Protein AF-A0A948CNL6-F1 (afdb_monomer_lite)

Structure (mmCIF, N/CA/C/O backbone):
data_AF-A0A948CNL6-F1
#
_entry.id   AF-A0A948CNL6-F1
#
loop_
_atom_site.group_PDB
_atom_site.id
_atom_site.type_symbol
_atom_site.label_atom_id
_atom_site.label_alt_id
_atom_site.label_comp_id
_atom_site.label_asym_id
_atom_site.label_entity_id
_atom_site.label_seq_id
_atom_site.pdbx_PDB_ins_code
_atom_site.Cartn_x
_atom_site.Cartn_y
_atom_site.Cartn_z
_atom_site.occupancy
_atom_site.B_iso_or_equiv
_atom_site.auth_seq_id
_atom_site.auth_comp_id
_atom_site.auth_asym_id
_atom_site.auth_atom_id
_atom_site.pdbx_PDB_model_num
ATOM 1 N N . MET A 1 1 ? 5.551 15.525 13.036 1.00 40.00 1 MET A N 1
ATOM 2 C CA . MET A 1 1 ? 5.874 14.469 12.053 1.00 40.00 1 MET A CA 1
ATOM 3 C C . MET A 1 1 ? 6.564 13.334 12.795 1.00 40.00 1 MET A C 1
ATOM 5 O O . MET A 1 1 ? 7.729 13.465 13.138 1.00 40.00 1 MET A O 1
ATOM 9 N N . ALA A 1 2 ? 5.826 12.284 13.155 1.00 47.47 2 ALA A N 1
ATOM 10 C CA . ALA A 1 2 ? 6.360 11.166 13.929 1.00 47.47 2 ALA A CA 1
ATOM 11 C C . ALA A 1 2 ? 7.088 10.185 12.998 1.00 47.47 2 ALA A C 1
ATOM 13 O O . ALA A 1 2 ? 6.453 9.544 12.162 1.00 47.47 2 ALA A O 1
ATOM 14 N N . LYS A 1 3 ? 8.412 10.056 13.132 1.00 54.81 3 LYS A N 1
ATOM 15 C CA . LYS A 1 3 ? 9.174 8.980 12.486 1.00 54.81 3 LYS A CA 1
ATOM 16 C C . LYS A 1 3 ? 10.219 8.414 13.440 1.00 54.81 3 LYS A C 1
ATOM 18 O O . LYS A 1 3 ? 11.404 8.499 13.176 1.00 54.81 3 LYS A O 1
ATOM 23 N N . ASP A 1 4 ? 9.748 7.761 14.496 1.00 54.53 4 ASP A N 1
ATOM 24 C CA . ASP A 1 4 ? 10.546 6.775 15.228 1.00 54.53 4 ASP A CA 1
ATOM 25 C C . ASP A 1 4 ? 10.059 5.372 14.871 1.00 54.53 4 ASP A C 1
ATOM 27 O O . ASP A 1 4 ? 9.468 4.635 15.661 1.00 54.53 4 ASP A O 1
ATOM 31 N N . LYS A 1 5 ? 10.337 4.973 13.624 1.00 60.34 5 LYS A N 1
ATOM 32 C CA . LYS A 1 5 ? 10.537 3.551 13.353 1.00 60.34 5 LYS A CA 1
ATOM 33 C C . LYS A 1 5 ? 11.882 3.232 13.982 1.00 60.34 5 LYS A C 1
ATOM 35 O O . LYS A 1 5 ? 12.903 3.521 13.363 1.00 60.34 5 LYS A O 1
ATOM 40 N N . ARG A 1 6 ? 11.871 2.709 15.215 1.00 55.44 6 ARG A N 1
ATOM 41 C CA . ARG A 1 6 ? 13.042 2.136 15.897 1.00 55.44 6 ARG A CA 1
ATOM 42 C C . ARG A 1 6 ? 13.660 1.083 14.976 1.00 55.44 6 ARG A C 1
ATOM 44 O O . ARG A 1 6 ? 13.296 -0.087 14.999 1.00 55.44 6 ARG A O 1
ATOM 51 N N . THR A 1 7 ? 14.524 1.558 14.092 1.00 66.50 7 THR A N 1
ATOM 52 C CA . THR A 1 7 ? 15.223 0.782 13.082 1.00 66.50 7 THR A CA 1
ATOM 53 C C . THR A 1 7 ? 16.437 0.262 13.811 1.00 66.50 7 THR A C 1
ATOM 55 O O . THR A 1 7 ? 17.341 1.026 14.139 1.00 66.50 7 THR A O 1
ATOM 58 N N . ILE A 1 8 ? 16.395 -1.013 14.183 1.00 74.81 8 ILE A N 1
ATOM 59 C CA . ILE A 1 8 ? 17.518 -1.650 14.862 1.00 74.81 8 ILE A CA 1
ATOM 60 C C . ILE A 1 8 ? 18.728 -1.541 13.919 1.00 74.81 8 ILE A C 1
ATOM 62 O O . ILE A 1 8 ? 18.606 -1.931 12.752 1.00 74.81 8 ILE A O 1
ATOM 66 N N . PRO A 1 9 ? 19.869 -0.987 14.371 1.00 79.12 9 PRO A N 1
ATOM 67 C CA . PRO A 1 9 ? 21.059 -0.893 13.544 1.00 79.12 9 PRO A CA 1
ATOM 68 C C . PRO A 1 9 ? 21.547 -2.309 13.250 1.00 79.12 9 PRO A C 1
ATOM 70 O O . PRO A 1 9 ? 21.920 -3.068 14.144 1.00 79.12 9 PRO A O 1
ATOM 73 N N . TRP A 1 10 ? 21.493 -2.681 11.981 1.00 81.81 10 TRP A N 1
ATOM 74 C CA . TRP A 1 10 ? 22.033 -3.933 11.487 1.00 81.81 10 TRP A CA 1
ATOM 75 C C . TRP A 1 10 ? 23.524 -3.738 11.199 1.00 81.81 10 TRP A C 1
ATOM 77 O O . TRP A 1 10 ? 23.953 -2.669 10.767 1.00 81.81 10 TRP A O 1
ATOM 87 N N . SER A 1 11 ? 24.323 -4.768 11.478 1.00 83.31 11 SER A N 1
ATOM 88 C CA . SER A 1 11 ? 25.760 -4.778 11.198 1.00 83.31 11 SER A CA 1
ATOM 89 C C . SER A 1 11 ? 26.054 -5.779 10.087 1.00 83.31 11 SER A C 1
ATOM 91 O O . SER A 1 11 ? 25.596 -6.921 10.138 1.00 83.31 11 SER A O 1
ATOM 93 N N . ILE A 1 12 ? 26.812 -5.349 9.079 1.00 84.00 12 ILE A N 1
ATOM 94 C CA . ILE A 1 12 ? 27.135 -6.150 7.895 1.00 84.00 12 ILE A CA 1
ATOM 95 C C . ILE A 1 12 ? 28.510 -6.788 8.094 1.00 84.00 12 ILE A C 1
ATOM 97 O O . ILE A 1 12 ? 29.529 -6.101 8.183 1.00 84.00 12 ILE A O 1
ATOM 101 N N . LYS A 1 13 ? 28.557 -8.121 8.147 1.00 88.56 13 LYS A N 1
ATOM 102 C CA . LYS A 1 13 ? 29.803 -8.891 8.253 1.00 88.56 13 LYS A CA 1
ATOM 103 C C . LYS A 1 13 ? 30.290 -9.293 6.858 1.00 88.56 13 LYS A C 1
ATOM 105 O O . LYS A 1 13 ? 29.493 -9.721 6.036 1.00 88.56 13 LYS A O 1
ATOM 110 N N . GLY A 1 14 ? 31.599 -9.208 6.616 1.00 87.25 14 GLY A N 1
ATOM 111 C CA . GLY A 1 14 ? 32.226 -9.722 5.387 1.00 87.25 14 GLY A CA 1
ATOM 112 C C . GLY A 1 14 ? 32.527 -8.691 4.296 1.00 87.25 14 GLY A C 1
ATOM 113 O O . GLY A 1 14 ? 33.077 -9.067 3.269 1.00 87.25 14 GLY A O 1
ATOM 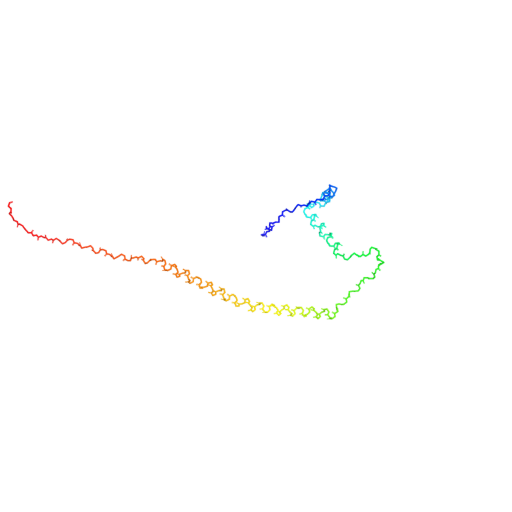114 N N . VAL A 1 15 ? 32.247 -7.400 4.511 1.00 87.25 15 VAL A N 1
ATOM 115 C CA . VAL A 1 15 ? 32.701 -6.340 3.591 1.00 87.25 15 VAL A CA 1
ATOM 116 C C . VAL A 1 15 ? 34.227 -6.236 3.658 1.00 87.25 15 VAL A C 1
ATOM 118 O O . VAL A 1 15 ? 34.761 -5.966 4.746 1.00 87.25 15 VAL A O 1
ATOM 121 N N . SER A 1 16 ? 34.906 -6.462 2.528 1.00 91.00 16 SER A N 1
ATOM 122 C CA . SER A 1 16 ? 36.369 -6.411 2.413 1.00 91.00 16 SER A CA 1
ATOM 123 C C . SER A 1 16 ? 36.914 -5.003 2.707 1.00 91.00 16 SER A C 1
ATOM 125 O O . SER A 1 16 ? 36.179 -4.026 2.554 1.00 91.00 16 SER A O 1
ATOM 127 N N . PRO A 1 17 ? 38.181 -4.865 3.145 1.00 88.44 17 PRO A N 1
ATOM 128 C CA . PRO A 1 17 ? 38.790 -3.555 3.396 1.00 88.44 17 PRO A CA 1
ATOM 129 C C . PRO A 1 17 ? 38.739 -2.637 2.170 1.00 88.44 17 PRO A C 1
ATOM 131 O O . PRO A 1 17 ? 38.298 -1.500 2.280 1.00 88.44 17 PRO A O 1
ATOM 134 N N . GLU A 1 18 ? 39.064 -3.181 1.000 1.00 89.81 18 GLU A N 1
ATOM 135 C CA . GLU A 1 18 ? 39.017 -2.479 -0.286 1.00 89.81 18 GLU A CA 1
ATOM 136 C C . GLU A 1 18 ? 37.611 -1.951 -0.612 1.00 89.81 18 GLU A C 1
ATOM 138 O O . GLU A 1 18 ? 37.443 -0.789 -0.967 1.00 89.81 18 GLU A O 1
ATOM 143 N N . ALA A 1 19 ? 36.566 -2.761 -0.400 1.00 88.19 19 ALA A N 1
ATOM 144 C CA . ALA A 1 19 ? 35.190 -2.325 -0.634 1.00 88.19 19 ALA A CA 1
ATOM 145 C C . ALA A 1 19 ? 34.747 -1.213 0.336 1.00 88.19 19 ALA A C 1
ATOM 147 O O . ALA A 1 19 ? 33.916 -0.379 -0.018 1.00 88.19 19 ALA A O 1
ATOM 148 N N . ARG A 1 20 ? 35.294 -1.179 1.560 1.00 89.81 20 ARG A N 1
ATOM 149 C CA . ARG A 1 20 ? 35.019 -0.100 2.526 1.00 89.81 20 ARG A CA 1
ATOM 150 C C . ARG A 1 20 ? 35.689 1.206 2.126 1.00 89.81 20 ARG A C 1
ATOM 152 O O . ARG A 1 20 ? 35.101 2.260 2.351 1.00 89.81 20 ARG A O 1
ATOM 159 N N . GLU A 1 21 ? 36.899 1.135 1.581 1.00 91.69 21 GLU A N 1
ATOM 160 C CA . GLU A 1 21 ? 37.616 2.300 1.054 1.00 91.69 21 GLU A CA 1
ATOM 161 C C . GLU A 1 21 ? 36.891 2.856 -0.173 1.00 91.69 21 GLU A C 1
ATOM 163 O O . GLU A 1 21 ? 36.495 4.015 -0.157 1.00 91.69 21 GLU A O 1
ATOM 168 N N . ALA A 1 22 ? 36.537 2.006 -1.142 1.00 89.06 22 ALA A N 1
ATOM 169 C CA . ALA A 1 22 ? 35.762 2.422 -2.312 1.00 89.06 22 ALA A CA 1
ATOM 170 C C . ALA A 1 22 ? 34.403 3.051 -1.944 1.00 89.06 22 ALA A C 1
ATOM 172 O O . ALA A 1 22 ? 33.981 4.040 -2.542 1.00 89.06 22 ALA A O 1
ATOM 173 N N . ALA A 1 23 ? 33.715 2.502 -0.935 1.00 88.75 23 ALA A N 1
ATOM 174 C CA . ALA A 1 23 ? 32.478 3.086 -0.422 1.00 88.75 23 ALA A CA 1
ATOM 175 C C . ALA A 1 23 ? 32.710 4.465 0.216 1.00 88.75 23 ALA A C 1
ATOM 177 O O . ALA A 1 23 ? 31.919 5.381 0.006 1.00 88.75 23 ALA A O 1
ATOM 178 N N . ARG A 1 24 ? 33.792 4.630 0.988 1.00 90.81 24 ARG A N 1
ATOM 179 C CA . ARG A 1 24 ? 34.157 5.917 1.594 1.00 90.81 24 ARG A CA 1
ATOM 180 C C . ARG A 1 24 ? 34.446 6.963 0.522 1.00 90.81 24 ARG A C 1
ATOM 182 O O . ARG A 1 24 ? 33.863 8.040 0.589 1.00 90.81 24 ARG A O 1
ATOM 189 N N . ASP A 1 25 ? 35.247 6.621 -0.478 1.00 92.62 25 ASP A N 1
ATOM 190 C CA . ASP A 1 25 ? 35.603 7.533 -1.566 1.00 92.62 25 ASP A CA 1
ATOM 191 C C . ASP A 1 25 ? 34.361 7.960 -2.366 1.00 92.62 25 ASP A C 1
ATOM 193 O O . ASP A 1 25 ? 34.189 9.134 -2.695 1.00 92.62 25 ASP A O 1
ATOM 197 N N . ALA A 1 26 ? 33.433 7.030 -2.621 1.00 88.69 26 ALA A N 1
ATOM 198 C CA . ALA A 1 26 ? 32.174 7.325 -3.306 1.00 88.69 26 ALA A CA 1
ATOM 199 C C . ALA A 1 26 ? 31.246 8.243 -2.487 1.00 88.69 26 ALA A C 1
ATOM 201 O O . ALA A 1 26 ? 30.534 9.085 -3.043 1.00 88.69 26 ALA A O 1
ATOM 202 N N . VAL A 1 27 ? 31.255 8.105 -1.162 1.00 93.50 27 VAL A N 1
ATOM 203 C CA . VAL A 1 27 ? 30.516 8.973 -0.238 1.00 93.50 27 VAL A CA 1
ATOM 204 C C . VAL A 1 27 ? 31.139 10.369 -0.192 1.00 93.50 27 VAL A C 1
ATOM 206 O O . VAL A 1 27 ? 30.415 11.356 -0.314 1.00 93.50 27 VAL A O 1
ATOM 209 N N . GLU A 1 28 ? 32.467 10.464 -0.103 1.00 89.06 28 GLU A N 1
ATOM 210 C CA . GLU A 1 28 ? 33.196 11.738 -0.119 1.00 89.06 28 GLU A CA 1
ATOM 211 C C . GLU A 1 28 ? 32.993 12.495 -1.438 1.00 89.06 28 GLU A C 1
ATOM 213 O O . GLU A 1 28 ? 32.702 13.690 -1.425 1.00 89.06 28 GLU A O 1
ATOM 218 N N . ALA A 1 29 ? 33.045 11.796 -2.574 1.00 87.62 29 ALA A N 1
ATOM 219 C CA . ALA A 1 29 ? 32.814 12.388 -3.889 1.00 87.62 29 ALA A CA 1
ATOM 220 C C . ALA A 1 29 ? 31.361 12.844 -4.109 1.00 87.62 29 ALA A C 1
ATOM 222 O O . ALA A 1 29 ? 31.116 13.809 -4.833 1.00 87.62 29 ALA A O 1
ATOM 223 N N . SER A 1 30 ? 30.386 12.152 -3.509 1.00 83.75 30 SER A N 1
ATOM 224 C CA . SER A 1 30 ? 28.960 12.462 -3.678 1.00 83.75 30 SER A CA 1
ATOM 225 C C . SER A 1 30 ? 28.412 13.447 -2.642 1.00 83.75 30 SER A C 1
ATOM 227 O O . SER A 1 30 ? 27.303 13.951 -2.821 1.00 83.75 30 SER A O 1
ATOM 229 N N . GLY A 1 31 ? 29.157 13.719 -1.565 1.00 90.06 31 GLY A N 1
ATOM 230 C CA . GLY A 1 31 ? 28.717 14.571 -0.456 1.00 90.06 31 GLY A CA 1
ATOM 231 C C . GLY A 1 31 ? 27.515 14.017 0.321 1.00 90.06 31 GLY A C 1
ATOM 232 O O . GLY A 1 31 ? 26.882 14.757 1.075 1.00 90.06 31 GLY A O 1
ATOM 233 N N . LYS A 1 32 ? 27.167 12.740 0.120 1.00 90.81 32 LYS A N 1
ATOM 234 C CA . LYS A 1 32 ? 26.037 12.063 0.775 1.00 90.81 32 LYS A CA 1
ATOM 235 C C . LYS A 1 32 ? 26.462 11.480 2.117 1.00 90.81 32 LYS A C 1
ATOM 237 O O . LYS A 1 32 ? 27.645 11.404 2.433 1.00 90.81 32 LYS A O 1
ATOM 242 N N . THR A 1 33 ? 25.508 11.016 2.919 1.00 92.62 33 THR A N 1
ATOM 243 C CA . THR A 1 33 ? 25.843 10.154 4.060 1.00 92.62 33 THR A CA 1
ATOM 244 C C . THR A 1 33 ? 26.075 8.711 3.602 1.00 92.62 33 THR A C 1
ATOM 246 O O . THR A 1 33 ? 25.499 8.251 2.616 1.00 92.62 33 THR A O 1
ATOM 249 N N . MET A 1 34 ? 26.872 7.950 4.359 1.00 88.50 34 MET A N 1
ATOM 250 C CA . MET A 1 34 ? 27.121 6.525 4.084 1.00 88.50 34 MET A CA 1
ATOM 251 C C . MET A 1 34 ? 25.819 5.709 3.980 1.00 88.50 34 MET A C 1
ATOM 253 O O . MET A 1 34 ? 25.716 4.799 3.162 1.00 88.50 34 MET A O 1
ATOM 257 N N . GLY A 1 35 ? 24.806 6.045 4.788 1.00 87.56 35 GLY A N 1
ATOM 258 C CA . GLY A 1 35 ? 23.510 5.364 4.773 1.00 87.56 35 GLY A CA 1
ATOM 259 C C . GLY A 1 35 ? 22.680 5.657 3.522 1.00 87.56 35 GLY A C 1
ATOM 260 O O . GLY A 1 35 ? 22.055 4.744 2.982 1.00 87.56 35 GLY A O 1
ATOM 261 N N . GLU A 1 36 ? 22.687 6.901 3.041 1.00 88.44 36 GLU A N 1
ATOM 262 C CA . GLU A 1 36 ? 21.995 7.290 1.804 1.00 88.44 36 GLU A CA 1
ATOM 263 C C . GLU A 1 36 ? 22.658 6.654 0.588 1.00 88.44 36 GLU A C 1
ATOM 265 O O . GLU A 1 36 ? 21.976 6.029 -0.221 1.00 88.44 36 GLU A O 1
ATOM 270 N N . TRP A 1 37 ? 23.990 6.725 0.514 1.00 93.31 37 TRP A N 1
ATOM 271 C CA . TRP A 1 37 ? 24.753 6.078 -0.547 1.00 93.31 37 TRP A CA 1
ATOM 272 C C . TRP A 1 37 ? 24.511 4.564 -0.579 1.00 93.31 37 TRP A C 1
ATOM 274 O O . TRP A 1 37 ? 24.223 4.013 -1.637 1.00 93.31 37 TRP A O 1
ATOM 284 N N . LEU A 1 38 ? 24.540 3.889 0.578 1.00 90.38 38 LEU A N 1
ATOM 285 C CA . LEU A 1 38 ? 24.282 2.448 0.645 1.00 90.38 38 LEU A CA 1
ATOM 286 C C . LEU A 1 38 ? 22.839 2.110 0.247 1.00 90.38 38 LEU A C 1
ATOM 288 O O . LEU A 1 38 ? 22.607 1.116 -0.437 1.00 90.38 38 LEU A O 1
ATOM 292 N N . SER A 1 39 ? 21.871 2.934 0.652 1.00 89.69 39 SER A N 1
ATOM 293 C CA . SER A 1 39 ? 20.464 2.746 0.282 1.00 89.69 39 SER A CA 1
ATOM 294 C C . SER A 1 39 ? 20.265 2.853 -1.230 1.00 89.69 39 SER A C 1
ATOM 296 O O . SER A 1 39 ? 19.568 2.023 -1.811 1.00 89.69 39 SER A O 1
ATOM 298 N N . GLU A 1 40 ? 20.900 3.836 -1.870 1.00 89.31 40 GLU A N 1
ATOM 299 C CA . GLU A 1 40 ? 20.887 3.990 -3.325 1.00 89.31 40 GLU A CA 1
ATOM 300 C C . GLU A 1 40 ? 21.623 2.849 -4.027 1.00 89.31 40 GLU A C 1
ATOM 302 O O . GLU A 1 40 ? 21.095 2.292 -4.984 1.00 89.31 40 GLU A O 1
ATOM 307 N N . ALA A 1 41 ? 22.799 2.453 -3.536 1.00 89.44 41 ALA A N 1
ATOM 308 C CA . ALA A 1 41 ? 23.573 1.354 -4.103 1.00 89.44 41 ALA A CA 1
ATOM 309 C C . ALA A 1 41 ? 22.783 0.036 -4.067 1.00 89.44 41 ALA A C 1
ATOM 311 O O . ALA A 1 41 ? 22.698 -0.662 -5.077 1.00 89.44 41 ALA A O 1
ATOM 312 N N . ILE A 1 42 ? 22.128 -0.280 -2.943 1.00 89.94 42 ILE A N 1
ATOM 313 C CA . ILE A 1 42 ? 21.267 -1.466 -2.820 1.00 89.94 42 ILE A CA 1
ATOM 314 C C . ILE A 1 42 ? 20.101 -1.392 -3.813 1.00 89.94 42 ILE A C 1
ATOM 316 O O . ILE A 1 42 ? 19.830 -2.371 -4.503 1.00 89.94 42 ILE A O 1
ATOM 320 N N . GLN A 1 43 ? 19.431 -0.241 -3.922 1.00 89.44 43 GLN A N 1
ATOM 321 C CA . GLN A 1 43 ? 18.309 -0.066 -4.850 1.00 89.44 43 GLN A CA 1
ATOM 322 C C . GLN A 1 43 ? 18.740 -0.174 -6.315 1.00 89.44 43 GLN A C 1
ATOM 324 O O . GLN A 1 43 ? 18.073 -0.849 -7.094 1.00 89.44 43 GLN A O 1
ATOM 329 N N . ALA A 1 44 ? 19.863 0.442 -6.685 1.00 86.12 44 ALA A N 1
ATOM 330 C CA . ALA A 1 44 ? 20.409 0.387 -8.036 1.00 86.12 44 ALA A CA 1
ATOM 331 C C . ALA A 1 44 ? 20.777 -1.048 -8.433 1.00 86.12 44 ALA A C 1
ATOM 333 O O . ALA A 1 44 ? 20.455 -1.488 -9.535 1.00 86.12 44 ALA A O 1
ATOM 334 N N . THR A 1 45 ? 21.387 -1.799 -7.513 1.00 85.12 45 THR A N 1
ATOM 335 C CA . THR A 1 45 ? 21.764 -3.197 -7.758 1.00 85.12 45 THR A CA 1
ATOM 336 C C . THR A 1 45 ? 20.530 -4.097 -7.829 1.00 85.12 45 THR A C 1
ATOM 338 O O . THR A 1 45 ? 20.407 -4.888 -8.756 1.00 85.12 45 THR A O 1
ATOM 341 N N . ALA A 1 46 ? 19.560 -3.920 -6.924 1.00 80.50 46 ALA A N 1
ATOM 342 C CA . ALA A 1 46 ? 18.298 -4.659 -6.953 1.00 80.50 46 ALA A CA 1
ATOM 343 C C . ALA A 1 46 ? 17.508 -4.400 -8.245 1.00 80.50 46 ALA A C 1
ATOM 345 O O . ALA A 1 46 ? 16.934 -5.325 -8.819 1.00 80.50 46 ALA A O 1
ATOM 346 N N . LEU A 1 47 ? 17.507 -3.157 -8.736 1.00 76.50 47 LEU A N 1
ATOM 347 C CA . LEU A 1 47 ? 16.891 -2.813 -10.013 1.00 76.50 47 LEU A CA 1
ATOM 348 C C . LEU A 1 47 ? 17.637 -3.459 -11.187 1.00 76.50 47 LEU A C 1
ATOM 350 O O . LEU A 1 47 ? 16.989 -3.975 -12.089 1.00 76.50 47 LEU A O 1
ATOM 354 N N . ALA A 1 48 ? 18.972 -3.480 -11.163 1.00 75.56 48 ALA A N 1
ATOM 355 C CA . ALA A 1 48 ? 19.787 -4.118 -12.197 1.00 75.56 48 ALA A CA 1
ATOM 356 C C . ALA A 1 48 ? 19.644 -5.652 -12.222 1.00 75.56 48 ALA A C 1
ATOM 358 O O . ALA A 1 48 ? 19.683 -6.249 -13.295 1.00 75.56 48 ALA A O 1
ATOM 359 N N . GLU A 1 49 ? 19.451 -6.292 -11.067 1.00 71.06 49 GLU A N 1
ATOM 360 C CA . GLU A 1 49 ? 19.214 -7.739 -10.961 1.00 71.06 49 GLU A CA 1
ATOM 361 C C . GLU A 1 49 ? 17.777 -8.137 -11.321 1.00 71.06 49 GLU A C 1
ATOM 363 O O . GLU A 1 49 ? 17.553 -9.221 -11.860 1.00 71.06 49 GLU A O 1
ATOM 368 N N . THR A 1 50 ? 16.804 -7.266 -11.039 1.00 60.47 50 THR A N 1
ATOM 369 C CA . THR A 1 50 ? 15.387 -7.493 -11.381 1.00 60.47 50 THR A CA 1
ATOM 370 C C . THR A 1 50 ? 15.078 -7.082 -12.822 1.00 60.47 50 THR A C 1
ATOM 372 O O . THR A 1 50 ? 14.102 -7.549 -13.413 1.00 60.47 50 THR A O 1
ATOM 375 N N . ALA A 1 51 ? 15.905 -6.221 -13.416 1.00 60.75 51 ALA A N 1
ATOM 376 C CA . ALA A 1 51 ? 15.833 -5.924 -14.832 1.00 60.75 51 ALA A CA 1
ATOM 377 C C . ALA A 1 51 ? 16.193 -7.190 -15.629 1.00 60.75 51 ALA A C 1
ATOM 379 O O . ALA A 1 51 ? 17.208 -7.831 -15.344 1.00 60.75 51 ALA A O 1
ATOM 380 N N . PRO A 1 52 ? 15.402 -7.574 -16.648 1.00 55.06 52 PRO A N 1
ATOM 381 C CA . PRO A 1 52 ? 15.821 -8.631 -17.554 1.00 55.06 52 PRO A CA 1
ATOM 382 C C . PRO A 1 52 ? 17.178 -8.231 -18.142 1.00 55.06 52 PRO A C 1
ATOM 384 O O . PRO A 1 52 ? 17.280 -7.162 -18.744 1.00 55.06 52 PRO A O 1
ATOM 387 N N . ARG A 1 53 ? 18.217 -9.065 -17.950 1.00 52.47 53 ARG A N 1
ATOM 388 C CA . ARG A 1 53 ? 19.526 -8.882 -18.602 1.00 52.47 53 ARG A CA 1
ATOM 389 C C . ARG A 1 53 ? 19.281 -8.749 -20.099 1.00 52.47 53 ARG A C 1
ATOM 391 O O . ARG A 1 53 ? 19.053 -9.745 -20.785 1.00 52.47 53 ARG A O 1
ATOM 398 N N . MET A 1 54 ? 19.297 -7.519 -20.596 1.00 53.31 54 MET A N 1
ATOM 399 C CA . MET A 1 54 ? 19.276 -7.280 -22.026 1.00 53.31 54 MET A CA 1
ATOM 400 C C . MET A 1 54 ? 20.647 -7.707 -22.555 1.00 53.31 54 MET A C 1
ATOM 402 O O . MET A 1 54 ? 21.657 -7.325 -21.961 1.00 53.31 54 MET A O 1
ATOM 406 N N . PRO A 1 55 ? 20.715 -8.530 -23.611 1.00 54.09 55 PRO A N 1
ATOM 407 C CA . PRO A 1 55 ? 21.991 -8.893 -24.200 1.00 54.09 55 PRO A CA 1
ATOM 408 C C . PRO A 1 55 ? 22.717 -7.621 -24.653 1.00 54.09 55 PRO A C 1
ATOM 410 O O . PRO A 1 55 ? 22.171 -6.820 -25.415 1.00 54.09 55 PRO A O 1
ATOM 413 N N . GLU A 1 56 ? 23.940 -7.424 -24.155 1.00 56.72 56 GLU A N 1
ATOM 414 C CA . GLU A 1 56 ? 24.835 -6.385 -24.653 1.00 56.72 56 GLU A CA 1
ATOM 415 C C . GLU A 1 56 ? 25.106 -6.672 -26.133 1.00 56.72 56 GLU A C 1
ATOM 417 O O . GLU A 1 56 ? 25.517 -7.772 -26.500 1.00 56.72 56 GLU A O 1
ATOM 422 N N . THR A 1 57 ? 24.839 -5.675 -26.977 1.00 54.56 57 THR A N 1
ATOM 423 C CA . THR A 1 57 ? 24.797 -5.716 -28.452 1.00 54.56 57 THR A CA 1
ATOM 424 C C . THR A 1 57 ? 23.513 -6.294 -29.064 1.00 54.56 57 THR A C 1
ATOM 426 O O . THR A 1 57 ? 23.493 -7.322 -29.734 1.00 54.56 57 THR A O 1
ATOM 429 N N . LEU A 1 58 ? 22.416 -5.547 -28.925 1.00 55.22 58 LEU A N 1
ATOM 430 C CA . LEU A 1 58 ? 21.327 -5.601 -29.900 1.00 55.22 58 LEU A CA 1
ATOM 431 C C . LEU A 1 58 ? 21.629 -4.578 -31.012 1.00 55.22 58 LEU A C 1
ATOM 433 O O . LEU A 1 58 ? 21.889 -3.415 -30.687 1.00 55.22 58 LEU A O 1
ATOM 437 N N . PRO A 1 59 ? 21.600 -4.951 -32.309 1.00 55.41 59 PRO A N 1
ATOM 438 C CA . PRO A 1 59 ? 21.505 -3.948 -33.369 1.00 55.41 59 PRO A CA 1
ATOM 439 C C . PRO A 1 59 ? 20.290 -3.070 -33.066 1.00 55.41 59 PRO A C 1
ATOM 441 O O . PRO A 1 59 ? 19.311 -3.596 -32.538 1.00 55.41 59 PRO A O 1
ATOM 444 N N . ALA A 1 60 ? 20.364 -1.764 -33.353 1.00 59.53 60 ALA A N 1
ATOM 445 C CA . ALA A 1 60 ? 19.294 -0.803 -33.078 1.00 59.53 60 ALA A CA 1
ATOM 446 C C . ALA A 1 60 ? 17.949 -1.350 -33.577 1.00 59.53 60 ALA A C 1
ATOM 448 O O . ALA A 1 60 ? 17.619 -1.268 -34.761 1.00 59.53 60 ALA A O 1
ATOM 449 N N . ALA A 1 61 ? 17.211 -1.980 -32.666 1.00 62.31 61 ALA A N 1
ATOM 450 C CA . ALA A 1 61 ? 15.906 -2.517 -32.952 1.00 62.31 61 ALA A CA 1
ATOM 451 C C . ALA A 1 61 ? 14.983 -1.309 -33.106 1.00 62.31 61 ALA A C 1
ATOM 453 O O . ALA A 1 61 ? 15.107 -0.354 -32.327 1.00 62.31 61 ALA A O 1
ATOM 454 N N . PRO A 1 62 ? 14.086 -1.309 -34.103 1.00 62.06 62 PRO A N 1
ATOM 455 C CA . PRO A 1 62 ? 13.086 -0.261 -34.199 1.00 62.06 62 PRO A CA 1
ATOM 456 C C . PRO A 1 62 ? 12.369 -0.171 -32.849 1.00 62.06 62 PRO A C 1
ATOM 458 O O . PRO A 1 62 ? 12.062 -1.207 -32.251 1.00 62.06 62 PRO A O 1
ATOM 461 N N . LEU A 1 63 ? 12.177 1.062 -32.358 1.00 62.47 63 LEU A N 1
ATOM 462 C CA . LEU A 1 63 ? 11.449 1.346 -31.120 1.00 62.47 63 LEU A CA 1
ATOM 463 C C . LEU A 1 63 ? 10.219 0.431 -31.077 1.00 62.47 63 LEU A C 1
ATOM 465 O O . LEU A 1 63 ? 9.484 0.404 -32.072 1.00 62.47 63 LEU A O 1
ATOM 469 N N . PRO A 1 64 ? 10.017 -0.362 -30.007 1.00 56.97 64 PRO A N 1
ATOM 470 C CA . PRO A 1 64 ? 8.867 -1.240 -29.943 1.00 56.97 64 PRO A CA 1
ATOM 471 C C . PRO A 1 64 ? 7.635 -0.356 -30.086 1.00 56.97 64 PRO A C 1
ATOM 473 O O . PRO A 1 64 ? 7.389 0.504 -29.242 1.00 56.97 64 PRO A O 1
ATOM 476 N N . ALA A 1 65 ? 6.906 -0.534 -31.190 1.00 65.38 65 ALA A N 1
ATOM 477 C CA . ALA A 1 65 ? 5.592 0.058 -31.348 1.00 65.38 65 ALA A CA 1
ATOM 478 C C . ALA A 1 65 ? 4.815 -0.268 -30.072 1.00 65.38 65 ALA A 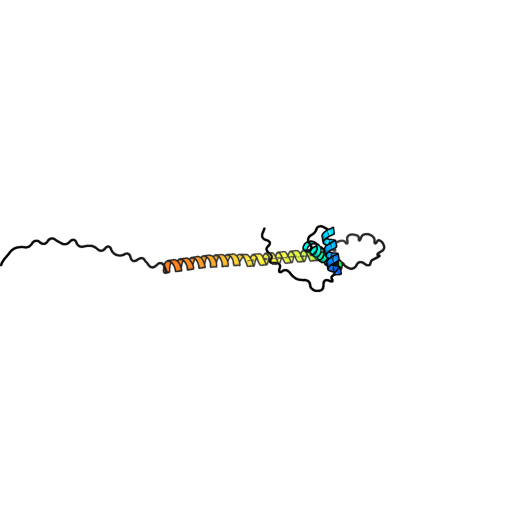C 1
ATOM 480 O O . ALA A 1 65 ? 4.841 -1.424 -29.635 1.00 65.38 65 ALA A O 1
ATOM 481 N N . GLU A 1 66 ? 4.217 0.750 -29.445 1.00 58.94 66 GLU A N 1
ATOM 482 C CA . GLU A 1 66 ? 3.401 0.576 -28.248 1.00 58.94 66 GLU A CA 1
ATOM 483 C C . GLU A 1 66 ? 2.465 -0.599 -28.500 1.00 58.94 66 GLU A C 1
ATOM 485 O O . GLU A 1 66 ? 1.615 -0.547 -29.391 1.00 58.94 66 GLU A O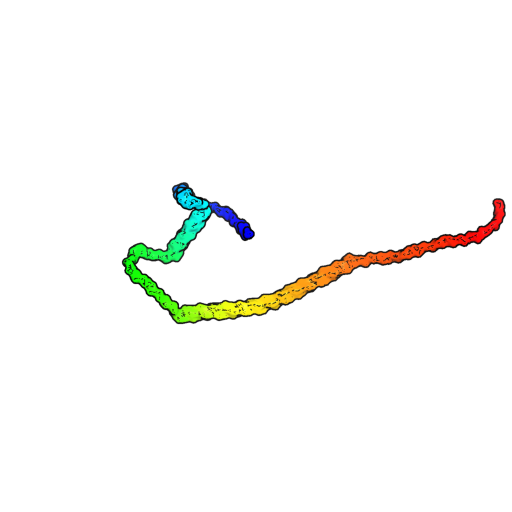 1
ATOM 490 N N . ARG A 1 67 ? 2.706 -1.717 -27.804 1.00 64.38 67 ARG A N 1
ATOM 491 C CA . ARG A 1 67 ? 1.884 -2.904 -27.998 1.00 64.38 67 ARG A CA 1
ATOM 492 C C . ARG A 1 67 ? 0.479 -2.498 -27.575 1.00 64.38 67 ARG A C 1
ATOM 494 O O . ARG A 1 67 ? 0.317 -2.115 -26.414 1.00 64.38 67 ARG A O 1
ATOM 501 N N . PRO A 1 68 ? -0.508 -2.523 -28.483 1.00 67.12 68 PRO A N 1
ATOM 502 C CA . PRO A 1 68 ? -1.857 -2.143 -28.122 1.00 67.12 68 PRO A CA 1
ATOM 503 C C . PRO A 1 68 ? -2.317 -3.078 -27.007 1.00 67.12 68 PRO A C 1
ATOM 505 O O . PRO A 1 68 ? -2.154 -4.295 -27.106 1.00 67.12 68 PRO A O 1
ATOM 508 N N . ILE A 1 69 ? -2.839 -2.495 -25.930 1.00 74.69 69 ILE A N 1
ATOM 509 C CA . ILE A 1 69 ? -3.427 -3.250 -24.826 1.00 74.69 69 ILE A CA 1
ATOM 510 C C . ILE A 1 69 ? -4.522 -4.130 -25.428 1.00 74.69 69 ILE A C 1
ATOM 512 O O . ILE A 1 69 ? -5.479 -3.632 -26.024 1.00 74.69 69 ILE A O 1
ATOM 516 N N . GLU A 1 70 ? -4.357 -5.444 -25.315 1.00 84.31 70 GLU A N 1
ATOM 517 C CA . GLU A 1 70 ? -5.301 -6.396 -25.883 1.00 84.31 70 GLU A CA 1
ATOM 518 C C . GLU A 1 70 ? -6.646 -6.294 -25.154 1.00 84.31 70 GLU A C 1
ATOM 520 O O . GLU A 1 70 ? -6.702 -6.147 -23.931 1.00 84.31 70 GLU A O 1
ATOM 525 N N . ALA A 1 71 ? -7.756 -6.419 -25.885 1.00 83.88 71 ALA A N 1
ATOM 526 C CA . ALA A 1 71 ? -9.098 -6.345 -25.300 1.00 83.88 71 ALA A CA 1
ATOM 527 C C . ALA A 1 71 ? -9.312 -7.369 -24.165 1.00 83.88 71 ALA A C 1
ATOM 529 O O . ALA A 1 71 ? -10.033 -7.089 -23.211 1.00 83.88 71 ALA A O 1
ATOM 530 N N . ALA A 1 72 ? -8.641 -8.526 -24.236 1.00 82.06 72 ALA A N 1
ATOM 531 C CA . ALA A 1 72 ? -8.650 -9.539 -23.183 1.00 82.06 72 ALA A CA 1
ATOM 532 C C . ALA A 1 72 ? -8.029 -9.026 -21.875 1.00 82.06 72 ALA A C 1
ATOM 534 O O . ALA A 1 72 ? -8.592 -9.241 -20.804 1.00 82.06 72 ALA A O 1
ATOM 535 N N . GLN A 1 73 ? -6.918 -8.291 -21.967 1.00 87.88 73 GLN A N 1
ATOM 536 C CA . GLN A 1 73 ? -6.286 -7.670 -20.810 1.00 87.88 73 GLN A CA 1
ATOM 537 C C . GLN A 1 73 ? -7.219 -6.617 -20.195 1.00 87.88 73 GLN A C 1
ATOM 539 O O . GLN A 1 73 ? -7.408 -6.609 -18.984 1.00 87.88 73 GLN A O 1
ATOM 544 N N . ILE A 1 74 ? -7.868 -5.776 -21.008 1.00 90.25 74 ILE A N 1
ATOM 545 C CA . ILE A 1 74 ? -8.843 -4.780 -20.518 1.00 90.25 74 ILE A CA 1
ATOM 546 C C . ILE A 1 74 ? -10.002 -5.462 -19.777 1.00 90.25 74 ILE A C 1
ATOM 548 O O . ILE A 1 74 ? -10.364 -5.029 -18.684 1.00 90.25 74 ILE A O 1
ATOM 552 N N . ALA A 1 75 ? -10.548 -6.545 -20.335 1.00 92.25 75 ALA A N 1
ATOM 553 C CA . ALA A 1 75 ? -11.621 -7.306 -19.702 1.00 92.25 75 ALA A CA 1
ATOM 554 C C . ALA A 1 75 ? -11.186 -7.926 -18.360 1.00 92.25 75 ALA A C 1
ATOM 556 O O . ALA A 1 75 ? -11.954 -7.923 -17.399 1.00 92.25 75 ALA A O 1
ATOM 557 N N . GLU A 1 76 ? -9.945 -8.407 -18.263 1.00 93.56 76 GLU A N 1
ATOM 558 C CA . GLU A 1 76 ? -9.380 -8.927 -17.014 1.00 93.56 76 GLU A CA 1
ATOM 559 C C . GLU A 1 76 ? -9.269 -7.838 -15.934 1.00 93.56 76 GLU A C 1
ATOM 561 O O . GLU A 1 76 ? -9.689 -8.049 -14.792 1.00 93.56 76 GLU A O 1
ATOM 566 N N . TRP A 1 77 ? -8.778 -6.645 -16.293 1.00 95.62 77 TRP A N 1
ATOM 567 C CA . TRP A 1 77 ? -8.731 -5.499 -15.377 1.00 95.62 77 TRP A CA 1
ATOM 568 C C . TRP A 1 77 ? -10.128 -5.075 -14.917 1.00 95.62 77 TRP A C 1
ATOM 570 O O . TRP A 1 77 ? -10.324 -4.801 -13.734 1.00 95.62 77 TRP A O 1
ATOM 580 N N . GLN A 1 78 ? -11.111 -5.062 -15.819 1.00 96.44 78 GLN A N 1
ATOM 581 C CA . GLN A 1 78 ? -12.498 -4.739 -15.477 1.00 96.44 78 GLN A CA 1
ATOM 582 C C . GLN A 1 78 ? -13.093 -5.752 -14.493 1.00 96.44 78 GLN A C 1
ATOM 584 O O . GLN A 1 78 ? -13.652 -5.353 -13.473 1.00 96.44 78 GLN A O 1
ATOM 589 N N . ALA A 1 79 ? -12.887 -7.051 -14.723 1.00 96.44 79 ALA A N 1
ATOM 590 C CA . ALA A 1 79 ? -13.338 -8.093 -13.801 1.00 96.44 79 ALA A CA 1
ATOM 591 C C . ALA A 1 79 ? -12.678 -7.974 -12.414 1.00 96.44 79 ALA A C 1
ATOM 593 O O . ALA A 1 79 ? -13.309 -8.238 -11.385 1.00 96.44 79 ALA A O 1
ATOM 594 N N . LEU A 1 80 ? -11.407 -7.557 -12.358 1.00 97.56 80 LEU A N 1
ATOM 595 C CA . LEU A 1 80 ? -10.725 -7.287 -11.094 1.00 97.56 80 LEU A CA 1
ATOM 596 C C . LEU A 1 80 ? -11.365 -6.110 -10.347 1.00 97.56 80 LEU A C 1
ATOM 598 O O . LEU A 1 80 ? -11.605 -6.235 -9.146 1.00 97.56 80 LEU A O 1
ATOM 602 N N . VAL A 1 81 ? -11.655 -5.007 -11.043 1.00 97.75 81 VAL A N 1
ATOM 603 C CA . VAL A 1 81 ? -12.325 -3.829 -10.466 1.00 97.75 81 VAL A CA 1
ATOM 604 C C . VAL A 1 81 ? -13.694 -4.213 -9.911 1.00 97.75 81 VAL A C 1
ATOM 606 O O . VAL A 1 81 ? -13.958 -3.969 -8.736 1.00 97.75 81 VAL A O 1
ATOM 609 N N . GLU A 1 82 ? -14.521 -4.915 -10.689 1.00 98.06 82 GLU A N 1
ATOM 610 C CA . GLU A 1 82 ? -15.841 -5.375 -10.236 1.00 98.06 82 GLU A CA 1
ATOM 611 C C . GLU A 1 82 ? -15.752 -6.244 -8.975 1.00 98.06 82 GLU A C 1
ATOM 613 O O . GLU A 1 82 ? -16.541 -6.099 -8.035 1.00 98.06 82 GLU A O 1
ATOM 618 N N . ARG A 1 83 ? -14.760 -7.142 -8.924 1.00 98.06 83 ARG A N 1
ATOM 619 C CA . ARG A 1 83 ? -14.526 -7.996 -7.757 1.00 98.06 83 ARG A CA 1
ATOM 620 C C . ARG A 1 83 ? -14.082 -7.194 -6.533 1.00 98.06 83 ARG A C 1
ATOM 622 O O . ARG A 1 83 ? -14.523 -7.519 -5.429 1.00 98.06 83 ARG A O 1
ATOM 629 N N . ILE A 1 84 ? -13.228 -6.183 -6.708 1.00 98.38 84 ILE A N 1
ATOM 630 C CA . ILE A 1 84 ? -12.795 -5.289 -5.624 1.00 98.38 84 ILE A CA 1
ATOM 631 C C . ILE A 1 84 ? -13.995 -4.521 -5.084 1.00 98.38 84 ILE A C 1
ATOM 633 O O . ILE A 1 84 ? -14.271 -4.608 -3.892 1.00 98.38 84 ILE A O 1
ATOM 637 N N . GLU A 1 85 ? -14.776 -3.875 -5.946 1.00 97.94 85 GLU A N 1
ATOM 638 C CA . GLU A 1 85 ? -15.954 -3.125 -5.512 1.00 97.94 85 GLU A CA 1
ATOM 639 C C . GLU A 1 85 ? -16.983 -4.019 -4.802 1.00 97.94 85 GLU A C 1
ATOM 641 O O . GLU A 1 85 ? -17.602 -3.627 -3.811 1.00 97.94 85 GLU A O 1
ATOM 646 N N . ALA A 1 86 ? -17.175 -5.254 -5.277 1.00 97.69 86 ALA A N 1
ATOM 647 C CA . ALA A 1 86 ? -18.047 -6.217 -4.612 1.00 97.69 86 ALA A CA 1
ATOM 648 C C . ALA A 1 86 ? -17.525 -6.602 -3.216 1.00 97.69 86 ALA A C 1
ATOM 650 O O . ALA A 1 86 ? -18.314 -6.740 -2.274 1.00 97.69 86 ALA A O 1
ATOM 651 N N . ALA A 1 87 ? -16.208 -6.769 -3.067 1.00 96.62 87 ALA A N 1
ATOM 652 C CA . ALA A 1 87 ? -15.578 -7.028 -1.778 1.00 96.62 87 ALA A CA 1
ATOM 653 C C . ALA A 1 87 ? -15.680 -5.815 -0.840 1.00 96.62 87 ALA A C 1
ATOM 655 O O . ALA A 1 87 ? -15.988 -5.991 0.339 1.00 96.62 87 ALA A O 1
ATOM 656 N N . GLU A 1 88 ? -15.508 -4.600 -1.357 1.00 97.62 88 GLU A N 1
ATOM 657 C CA . GLU A 1 88 ? -15.666 -3.351 -0.608 1.00 97.62 88 GLU A CA 1
ATOM 658 C C . GLU A 1 88 ? -17.098 -3.171 -0.104 1.00 97.62 88 GLU A C 1
ATOM 660 O O . GLU A 1 88 ? -17.296 -2.934 1.088 1.00 97.62 88 GLU A O 1
ATOM 665 N N . ARG A 1 89 ? -18.108 -3.384 -0.962 1.00 97.44 89 ARG A N 1
ATOM 666 C CA . ARG A 1 89 ? -19.525 -3.359 -0.556 1.00 97.44 89 ARG A CA 1
ATOM 667 C C . ARG A 1 89 ? -19.810 -4.372 0.552 1.00 97.44 89 ARG A C 1
ATOM 669 O O . ARG A 1 89 ? -20.461 -4.033 1.538 1.00 97.44 89 ARG A O 1
ATOM 676 N N . ARG A 1 90 ? -19.296 -5.603 0.430 1.00 95.94 90 ARG A N 1
ATOM 677 C CA . ARG A 1 90 ? -19.434 -6.626 1.482 1.00 95.94 90 ARG A CA 1
ATOM 678 C C . ARG A 1 90 ? -18.776 -6.178 2.789 1.00 95.94 90 ARG A C 1
ATOM 680 O O . ARG A 1 90 ? -19.373 -6.350 3.845 1.00 95.94 90 ARG A O 1
ATOM 687 N N . ASN A 1 91 ? -17.576 -5.606 2.726 1.00 96.19 91 ASN A N 1
ATOM 688 C CA . ASN A 1 91 ? -16.856 -5.151 3.913 1.00 96.19 91 ASN A CA 1
ATOM 689 C C . ASN A 1 91 ? -17.593 -3.994 4.609 1.00 96.19 91 ASN A C 1
ATOM 691 O O . ASN A 1 91 ? -17.810 -4.042 5.816 1.00 96.19 91 ASN A O 1
ATOM 695 N N . ALA A 1 92 ? -18.088 -3.014 3.849 1.00 95.00 92 ALA A N 1
ATOM 696 C CA . ALA A 1 92 ? -18.891 -1.917 4.389 1.00 95.00 92 ALA A CA 1
ATOM 697 C C . ALA A 1 92 ? -20.135 -2.424 5.145 1.00 95.00 92 ALA A C 1
ATOM 699 O O . ALA A 1 92 ? -20.427 -1.953 6.245 1.00 95.00 92 ALA A O 1
ATOM 700 N N . LEU A 1 93 ? -20.815 -3.443 4.604 1.00 95.56 93 LEU A N 1
ATOM 701 C CA . LEU A 1 93 ? -21.958 -4.090 5.259 1.00 95.56 93 LEU A CA 1
ATOM 702 C C . LEU A 1 93 ? -21.583 -4.846 6.541 1.00 95.56 93 LEU A C 1
ATOM 704 O O . LEU A 1 93 ? -22.426 -4.984 7.420 1.00 95.56 93 LEU A O 1
ATOM 708 N N . MET A 1 94 ? -20.349 -5.338 6.668 1.00 95.19 94 MET A N 1
ATOM 709 C CA . MET A 1 94 ? -19.878 -5.999 7.891 1.00 95.19 94 MET A CA 1
ATOM 710 C C . MET A 1 94 ? -19.443 -4.993 8.957 1.00 95.19 94 MET A C 1
ATOM 712 O O . MET A 1 94 ? -19.671 -5.218 10.142 1.00 95.19 94 MET A O 1
ATOM 716 N N . VAL A 1 95 ? -18.827 -3.882 8.553 1.00 95.62 95 VAL A N 1
ATOM 717 C CA . VAL A 1 95 ? -18.298 -2.872 9.480 1.00 95.62 95 VAL A CA 1
ATOM 718 C C . VAL A 1 95 ? -19.411 -2.039 10.117 1.00 95.62 95 VAL A C 1
ATOM 720 O O . VAL A 1 95 ? -19.314 -1.711 11.300 1.00 95.62 95 VAL A O 1
ATOM 723 N N . ALA A 1 96 ? -20.483 -1.724 9.383 1.00 90.94 96 ALA A N 1
ATOM 724 C CA . ALA A 1 96 ? -21.561 -0.884 9.912 1.00 90.94 96 ALA A CA 1
ATOM 725 C C . ALA A 1 96 ? -22.248 -1.481 11.168 1.00 90.94 96 ALA A C 1
ATOM 727 O O . ALA A 1 96 ? -22.272 -0.800 12.196 1.00 90.94 96 ALA A O 1
ATOM 728 N N . PRO A 1 97 ? -22.694 -2.754 11.185 1.00 93.81 97 PRO A N 1
ATOM 729 C CA . PRO A 1 97 ? -23.263 -3.368 12.389 1.00 93.81 97 PRO A CA 1
ATOM 730 C C . PRO A 1 97 ? -22.263 -3.493 13.545 1.00 93.81 97 PRO A C 1
ATOM 732 O O . PRO A 1 97 ? -22.648 -3.405 14.710 1.00 93.81 97 PRO A O 1
ATOM 735 N N . LEU A 1 98 ? -20.966 -3.673 13.259 1.00 96.38 98 LEU A N 1
ATOM 736 C CA . LEU A 1 98 ? -19.939 -3.722 14.307 1.00 96.38 98 LEU A CA 1
ATOM 737 C C . LEU A 1 98 ? -19.861 -2.398 15.072 1.00 96.38 98 LEU A C 1
ATOM 739 O O . LEU A 1 98 ? -19.711 -2.409 16.293 1.00 96.38 98 LEU A O 1
ATOM 743 N N . HIS A 1 99 ? -20.018 -1.264 14.388 1.00 95.69 99 HIS A N 1
ATOM 744 C CA . HIS A 1 99 ? -20.075 0.039 15.045 1.00 95.69 99 HIS A CA 1
ATOM 745 C C . HIS A 1 99 ? -21.292 0.160 15.978 1.00 95.69 99 HIS A C 1
ATOM 747 O O . HIS A 1 99 ? -21.172 0.624 17.115 1.00 95.69 99 HIS A O 1
ATOM 753 N N . GLU A 1 100 ? -22.460 -0.314 15.547 1.00 95.88 100 GLU A N 1
ATOM 754 C CA . GLU A 1 100 ? -23.678 -0.317 16.369 1.00 95.88 100 GLU A CA 1
ATOM 755 C C . GLU A 1 100 ? -23.529 -1.193 17.621 1.00 95.88 100 GLU A C 1
ATOM 757 O O . GLU A 1 100 ? -23.901 -0.786 18.727 1.00 95.88 100 GLU A O 1
ATOM 762 N N . VAL A 1 101 ? -22.919 -2.372 17.478 1.00 97.75 101 VAL A N 1
ATOM 763 C CA . VAL A 1 101 ? -22.626 -3.260 18.610 1.00 97.75 101 VAL A CA 1
ATOM 764 C C . VAL A 1 101 ? -21.634 -2.603 19.571 1.00 97.75 101 VAL A C 1
ATOM 766 O O . VAL A 1 101 ? -21.883 -2.585 20.776 1.00 97.75 101 VAL A O 1
ATOM 769 N N . LEU A 1 102 ? -20.549 -2.006 19.066 1.00 97.75 102 LEU A N 1
ATOM 770 C CA . LEU A 1 102 ? -19.549 -1.325 19.895 1.00 97.75 102 LEU A CA 1
ATOM 771 C C . LEU A 1 102 ? -20.142 -0.140 20.662 1.00 97.75 102 LEU A C 1
ATOM 773 O O . LEU A 1 102 ? -19.914 -0.020 21.864 1.00 97.75 102 LEU A O 1
ATOM 777 N N . THR A 1 103 ? -20.947 0.703 20.010 1.00 97.44 103 THR A N 1
ATOM 778 C CA . THR A 1 103 ? -21.622 1.819 20.696 1.00 97.44 103 THR A CA 1
ATOM 779 C C . THR A 1 103 ? -22.622 1.330 21.743 1.00 97.44 103 THR A C 1
ATOM 781 O O . THR A 1 103 ? -22.760 1.944 22.801 1.00 97.44 103 THR A O 1
ATOM 784 N N . THR A 1 104 ? -23.291 0.203 21.497 1.00 97.88 104 THR A N 1
ATOM 785 C CA . THR A 1 104 ? -24.200 -0.419 22.467 1.00 97.88 104 THR A CA 1
ATOM 786 C C . THR A 1 104 ? -23.448 -0.967 23.679 1.00 97.88 104 THR A C 1
ATOM 788 O O . THR A 1 104 ? -23.868 -0.733 24.813 1.00 97.88 104 THR A O 1
ATOM 791 N N . ILE A 1 105 ? -22.319 -1.651 23.463 1.00 98.06 105 ILE A N 1
ATOM 792 C CA . ILE A 1 105 ? -21.455 -2.144 24.543 1.00 98.06 105 ILE A CA 1
ATOM 793 C C . ILE A 1 105 ? -20.903 -0.970 25.355 1.00 98.06 105 ILE A C 1
ATOM 795 O O . ILE A 1 105 ? -21.007 -0.999 26.577 1.00 98.06 105 ILE A O 1
ATOM 799 N N . ALA A 1 106 ? -20.403 0.081 24.699 1.00 97.62 106 ALA A N 1
ATOM 800 C CA . ALA A 1 106 ? -19.883 1.271 25.369 1.00 97.62 106 ALA A CA 1
ATOM 801 C C . ALA A 1 106 ? -20.938 1.928 26.278 1.00 97.62 106 ALA A C 1
ATOM 803 O O . ALA A 1 106 ? -20.678 2.152 27.457 1.00 97.62 106 ALA A O 1
ATOM 804 N N . ARG A 1 107 ? -22.168 2.139 25.781 1.00 97.69 107 ARG A N 1
ATOM 805 C CA . ARG A 1 107 ? -23.271 2.681 26.601 1.00 97.69 107 ARG A CA 1
ATOM 806 C C . ARG A 1 107 ? -23.637 1.777 27.780 1.00 97.69 107 ARG A C 1
ATOM 808 O O . ARG A 1 107 ? -24.005 2.263 28.847 1.00 97.69 107 ARG A O 1
ATOM 815 N N . ARG A 1 108 ? -23.576 0.456 27.597 1.00 97.19 108 ARG A N 1
ATOM 816 C CA . ARG A 1 108 ? -23.894 -0.502 28.661 1.00 97.19 108 ARG A CA 1
ATOM 817 C C . ARG A 1 108 ? -22.811 -0.539 29.737 1.00 97.19 108 ARG A C 1
ATOM 819 O O . ARG A 1 108 ? -23.164 -0.684 30.902 1.00 97.19 108 ARG A O 1
ATOM 826 N N . LEU A 1 109 ? -21.541 -0.406 29.357 1.00 97.44 109 LEU A N 1
ATOM 827 C CA . LEU A 1 109 ? -20.425 -0.297 30.298 1.00 97.44 109 LEU A CA 1
ATOM 828 C C . LEU A 1 109 ? -20.555 0.968 31.152 1.00 97.44 109 LEU A C 1
ATOM 830 O O . LEU A 1 109 ? -20.598 0.840 32.368 1.00 97.44 109 LEU A O 1
ATOM 834 N N . GLU A 1 110 ? -20.805 2.127 30.542 1.00 96.31 110 GLU A N 1
ATOM 835 C CA . GLU A 1 110 ? -21.063 3.390 31.260 1.00 96.31 110 GLU A CA 1
ATOM 836 C C . GLU A 1 110 ? -22.243 3.269 32.254 1.00 96.31 110 GLU A C 1
ATOM 838 O O . GLU A 1 110 ? -22.201 3.708 33.406 1.00 96.31 110 GLU A O 1
ATOM 843 N N . SER A 1 111 ? -23.325 2.598 31.842 1.00 95.44 111 SER A N 1
ATOM 844 C CA . SER A 1 111 ? -24.459 2.333 32.735 1.00 95.44 111 SER A CA 1
ATOM 845 C C . SER A 1 111 ? -24.117 1.374 33.884 1.00 95.44 111 SER A C 1
ATOM 847 O O . SER A 1 111 ? -24.759 1.450 34.932 1.00 95.44 111 SER A O 1
ATOM 849 N N . LEU A 1 112 ? -23.188 0.435 33.692 1.00 96.38 112 LEU A N 1
ATOM 850 C CA . LEU A 1 112 ? -22.745 -0.478 34.748 1.00 96.38 112 LEU A CA 1
ATOM 851 C C . LEU A 1 112 ? -21.793 0.225 35.715 1.00 96.38 112 LEU A C 1
ATOM 853 O O . LEU A 1 112 ? -21.963 0.066 36.920 1.00 96.38 112 LEU A O 1
ATOM 857 N N . GLU A 1 113 ? -20.868 1.034 35.204 1.00 94.75 113 GLU A N 1
ATOM 858 C CA . GLU A 1 113 ? -19.949 1.859 35.995 1.00 94.75 113 GLU A CA 1
ATOM 859 C C . GLU A 1 113 ? -20.733 2.824 36.898 1.00 94.75 113 GLU A C 1
ATOM 861 O O . GLU A 1 113 ? -20.622 2.752 38.119 1.00 94.75 113 GLU A O 1
ATOM 866 N N . SER A 1 114 ? -21.674 3.590 36.338 1.00 92.88 114 SER A N 1
ATOM 867 C CA . SER A 1 114 ? -22.532 4.493 37.128 1.00 92.88 114 SER A CA 1
ATOM 868 C C . SER A 1 114 ? -23.424 3.784 38.159 1.00 92.88 114 SER A C 1
ATOM 870 O O . SER A 1 114 ? -23.775 4.366 39.188 1.00 92.88 114 SER A O 1
ATOM 872 N N . ARG A 1 115 ? -23.828 2.530 37.912 1.00 92.75 115 ARG A N 1
ATOM 873 C CA . ARG A 1 115 ? -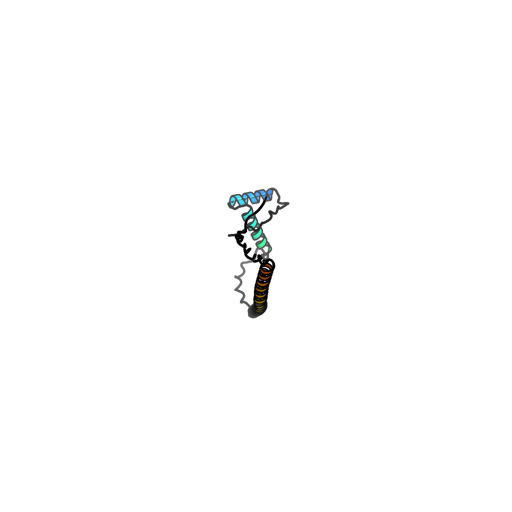24.561 1.719 38.899 1.00 92.75 115 ARG A CA 1
ATOM 874 C C . ARG A 1 115 ? -23.663 1.275 40.044 1.00 92.75 115 ARG A C 1
ATOM 876 O O . ARG A 1 115 ? -24.126 1.287 41.179 1.00 92.75 115 ARG A O 1
ATOM 883 N N . ILE A 1 116 ? -22.427 0.878 39.746 1.00 91.19 116 ILE A N 1
ATOM 884 C CA . ILE A 1 116 ? -21.433 0.506 40.755 1.00 91.19 116 ILE A CA 1
ATOM 885 C C . ILE A 1 116 ? -21.153 1.713 41.651 1.00 91.19 116 ILE A C 1
ATOM 887 O O . ILE A 1 116 ? -21.270 1.578 42.864 1.00 91.19 116 ILE A O 1
ATOM 891 N N . ASP A 1 117 ? -20.924 2.895 41.075 1.00 91.06 117 ASP A N 1
ATOM 892 C CA . ASP A 1 117 ? -20.680 4.131 41.833 1.00 91.06 117 ASP A CA 1
ATOM 893 C C . ASP A 1 117 ? -21.862 4.521 42.734 1.00 91.06 117 ASP A C 1
ATOM 895 O O . ASP A 1 117 ? -21.689 4.914 43.886 1.00 91.06 117 ASP A O 1
ATOM 899 N N . LYS A 1 118 ? -23.098 4.366 42.244 1.00 82.06 118 LYS A N 1
ATOM 900 C CA . LYS A 1 118 ? -24.308 4.602 43.053 1.00 82.06 118 LYS A CA 1
ATOM 901 C C . LYS A 1 118 ? -24.503 3.574 44.164 1.00 82.06 118 LYS A C 1
ATOM 903 O O . LYS A 1 118 ? -25.155 3.879 45.152 1.00 82.06 118 LYS A O 1
ATOM 908 N N . GLN A 1 119 ? -24.003 2.355 43.986 1.00 76.94 119 GLN A N 1
ATOM 909 C CA . GLN A 1 119 ? -24.138 1.272 44.958 1.00 76.94 119 GLN A CA 1
ATOM 910 C C . GLN A 1 119 ? -23.034 1.316 46.025 1.00 76.94 119 GLN A C 1
ATOM 912 O O . GLN A 1 119 ? -23.249 0.848 47.140 1.00 76.94 119 GLN A O 1
ATOM 917 N N . THR A 1 120 ? -21.871 1.887 45.697 1.00 73.62 120 THR A N 1
ATOM 918 C CA . THR A 1 120 ? -20.784 2.174 46.645 1.00 73.62 120 THR A CA 1
ATOM 919 C C . THR A 1 120 ? -20.967 3.505 47.373 1.00 73.62 120 THR A C 1
ATOM 921 O O . THR A 1 120 ? -20.378 3.690 48.438 1.00 73.62 120 THR A O 1
ATOM 924 N N . ALA A 1 121 ? -21.818 4.402 46.864 1.00 64.31 121 ALA A N 1
ATOM 925 C CA . ALA A 1 121 ? -22.340 5.532 47.622 1.00 64.31 121 ALA A CA 1
ATOM 926 C C . ALA A 1 121 ? -23.252 5.023 48.756 1.00 64.31 121 ALA A C 1
ATOM 928 O O . ALA A 1 121 ? -24.463 4.873 48.600 1.00 64.31 121 ALA A O 1
ATOM 929 N N . VAL A 1 122 ? -22.643 4.720 49.904 1.00 62.88 122 VAL A N 1
ATOM 930 C CA . VAL A 1 122 ? -23.334 4.492 51.181 1.00 62.88 122 VAL A CA 1
ATOM 931 C C . VAL A 1 122 ? -24.258 5.693 51.442 1.00 62.88 122 VAL A C 1
ATOM 933 O O . VAL A 1 122 ? -23.799 6.826 51.265 1.00 62.88 122 VAL A O 1
ATOM 936 N N . PRO A 1 123 ? -25.532 5.504 51.847 1.00 56.31 123 PRO A N 1
ATOM 937 C CA . PRO A 1 123 ? -26.342 6.626 52.292 1.00 56.31 123 PRO A CA 1
ATOM 938 C C . PRO A 1 123 ? -25.636 7.200 53.516 1.00 56.31 123 PRO A C 1
ATOM 940 O O . PRO A 1 123 ? -25.493 6.504 54.519 1.00 56.31 123 PRO A O 1
ATOM 943 N N . ALA A 1 124 ? -25.141 8.433 53.413 1.00 57.47 124 ALA A N 1
ATOM 944 C CA . ALA A 1 124 ? -24.788 9.194 54.596 1.00 57.47 124 ALA A CA 1
ATOM 945 C C . ALA A 1 124 ? -26.050 9.218 55.462 1.00 57.47 124 ALA A C 1
ATOM 947 O O . ALA A 1 124 ? -27.065 9.771 55.042 1.00 57.47 124 ALA A O 1
ATOM 948 N N . GLU A 1 125 ? -26.003 8.501 56.585 1.00 53.34 125 GLU A N 1
ATOM 949 C CA . GLU A 1 125 ? -27.046 8.494 57.598 1.00 53.34 125 GLU A CA 1
ATOM 950 C C . GLU A 1 125 ? -27.452 9.944 57.864 1.00 53.34 125 GLU A C 1
ATOM 952 O O . GLU A 1 125 ? -26.632 10.771 58.265 1.00 53.34 125 GLU A O 1
ATOM 957 N N . GLU A 1 126 ? -28.719 10.255 57.601 1.00 54.66 126 GLU A N 1
ATOM 958 C CA . GLU A 1 126 ? -29.384 11.398 58.203 1.00 54.66 126 GLU A CA 1
ATOM 959 C C . GLU A 1 126 ? -29.328 11.162 59.716 1.00 54.66 126 GLU A C 1
ATOM 961 O O . GLU A 1 126 ? -30.107 10.389 60.271 1.00 54.66 126 GLU A O 1
ATOM 966 N N . THR A 1 127 ? -28.339 11.757 60.382 1.00 48.75 127 THR A N 1
ATOM 967 C CA . THR A 1 127 ? -28.307 11.856 61.839 1.00 48.75 127 THR A CA 1
ATOM 968 C C . THR A 1 127 ? -29.560 12.624 62.265 1.00 48.75 127 THR A C 1
ATOM 970 O O . THR A 1 127 ? -29.687 13.786 61.864 1.00 48.75 127 THR A O 1
ATOM 973 N N . PRO A 1 128 ? -30.499 12.030 63.025 1.00 51.62 128 PRO A N 1
ATOM 974 C CA . PRO A 1 128 ? -31.631 12.776 63.552 1.00 51.62 128 PRO A CA 1
ATOM 975 C C . PRO A 1 128 ? -31.097 13.840 64.511 1.00 51.62 128 PRO A C 1
ATOM 977 O O . PRO A 1 128 ? -30.250 13.535 65.351 1.00 51.62 128 PRO A O 1
ATOM 980 N N . GLU A 1 129 ? -31.573 15.076 64.359 1.00 58.34 129 GLU A N 1
ATOM 981 C CA . GLU A 1 129 ? -31.350 16.163 65.311 1.00 58.34 129 GLU A CA 1
ATOM 982 C C . GLU A 1 129 ? -31.658 15.677 66.734 1.00 58.34 129 GLU A C 1
ATOM 984 O O . GLU A 1 129 ? -32.761 15.217 67.034 1.00 58.34 129 GLU A O 1
ATOM 989 N N . GLU A 1 130 ? -30.648 15.746 67.598 1.00 52.53 130 GLU A N 1
ATOM 990 C CA . GLU A 1 130 ? -30.747 15.458 69.022 1.00 52.53 130 GLU A CA 1
ATOM 991 C C . GLU A 1 130 ? -31.532 16.599 69.686 1.00 52.53 130 GLU A C 1
ATOM 993 O O . GLU A 1 130 ? -30.993 17.649 70.039 1.00 52.53 130 GLU A O 1
ATOM 998 N N . ASP A 1 131 ? -32.846 16.390 69.778 1.00 54.50 131 ASP A N 1
ATOM 999 C CA . ASP A 1 131 ? -33.790 17.152 70.591 1.00 54.50 131 ASP A CA 1
ATOM 1000 C C . ASP A 1 131 ? -33.262 17.213 72.032 1.00 54.50 131 ASP A C 1
ATOM 1002 O O . ASP A 1 131 ? -33.256 16.223 72.765 1.00 54.50 131 ASP A O 1
ATOM 1006 N N . THR A 1 132 ? -32.718 18.369 72.406 1.00 53.38 132 THR A N 1
ATOM 1007 C CA . THR A 1 132 ? -32.204 18.631 73.750 1.00 53.38 132 THR A CA 1
ATOM 1008 C C . THR A 1 132 ? -33.376 19.097 74.612 1.00 53.38 132 THR A C 1
ATOM 1010 O O . THR A 1 132 ? -33.859 20.207 74.383 1.00 53.38 132 THR A O 1
ATOM 1013 N N . PRO A 1 133 ? -33.843 18.333 75.619 1.00 51.97 133 PRO A N 1
ATOM 1014 C CA . PRO A 1 133 ? -34.845 18.855 76.528 1.00 51.97 133 PRO A CA 1
ATOM 1015 C C . PRO A 1 133 ? -34.177 19.832 77.506 1.00 51.97 133 PRO A C 1
ATOM 1017 O O . PRO A 1 133 ? -33.230 19.500 78.222 1.00 51.97 133 PRO A O 1
ATOM 1020 N N . GLU A 1 134 ? -34.689 21.057 77.503 1.00 59.19 134 GLU A N 1
ATOM 1021 C CA . GLU A 1 134 ? -34.448 22.119 78.480 1.00 59.19 134 GLU A CA 1
ATOM 1022 C C . GLU A 1 134 ? -34.763 21.607 79.905 1.00 59.19 134 GLU A C 1
ATOM 1024 O O . GLU A 1 134 ? -35.810 20.979 80.104 1.00 59.19 134 GLU A O 1
ATOM 1029 N N . PRO A 1 135 ? -33.892 21.806 80.916 1.00 52.06 135 PRO A N 1
ATOM 1030 C CA . PRO A 1 135 ? -34.196 21.353 82.263 1.00 52.06 135 PRO A CA 1
ATOM 1031 C C . PRO A 1 135 ? -35.257 22.275 82.873 1.00 52.06 135 PRO A C 1
ATOM 1033 O O . PRO A 1 135 ? -35.025 23.466 83.071 1.00 52.06 135 PRO A O 1
ATOM 1036 N N . LEU A 1 136 ? -36.419 21.693 83.168 1.00 51.94 136 LEU A N 1
ATOM 1037 C CA . LEU A 1 136 ? -37.503 22.320 83.915 1.00 51.94 136 LEU A CA 1
ATOM 1038 C C . LEU A 1 136 ? -37.006 22.739 85.305 1.00 51.94 136 LEU A C 1
ATOM 1040 O O . LEU A 1 136 ? -36.549 21.910 86.094 1.00 51.94 136 LEU A O 1
ATOM 1044 N N . GLU A 1 137 ? -37.120 24.033 85.593 1.00 55.94 137 GLU A N 1
ATOM 1045 C CA . GLU A 1 137 ? -37.110 24.571 86.947 1.00 55.94 137 GLU A CA 1
ATOM 1046 C C . GLU A 1 137 ? -38.288 23.965 87.728 1.00 55.94 137 GLU A C 1
ATOM 1048 O O . GLU A 1 137 ? -39.447 24.251 87.432 1.00 55.94 137 GLU A O 1
ATOM 1053 N N . GLU A 1 138 ? -38.005 23.138 88.735 1.00 55.22 138 GLU A N 1
ATOM 1054 C CA . GLU A 1 138 ? -38.978 22.796 89.774 1.00 55.22 138 GLU A CA 1
ATOM 1055 C C . GLU A 1 138 ? -38.475 23.297 91.128 1.00 55.22 138 GLU A C 1
ATOM 1057 O O . GLU A 1 138 ? -37.588 22.735 91.770 1.00 55.22 138 GLU A O 1
ATOM 1062 N N . ASP A 1 139 ? -39.079 24.413 91.520 1.00 53.56 139 ASP A N 1
ATOM 1063 C CA . ASP A 1 139 ? -39.146 24.955 92.867 1.00 53.56 139 ASP A CA 1
ATOM 1064 C C . ASP A 1 139 ? -39.974 24.023 93.773 1.00 53.56 139 ASP A C 1
ATOM 1066 O O . ASP A 1 139 ? -41.115 23.670 93.452 1.00 53.56 139 ASP A O 1
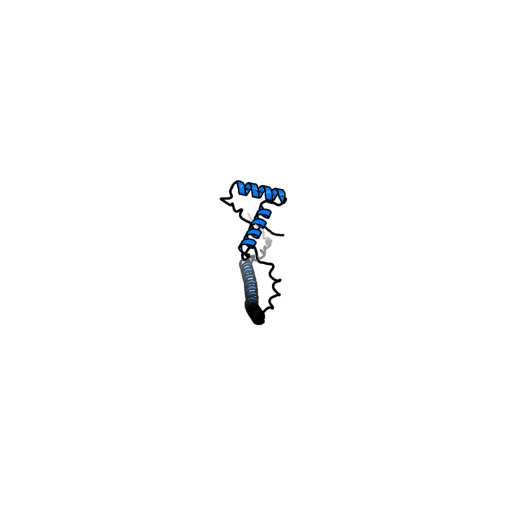ATOM 1070 N N . SER A 1 140 ? -39.417 23.613 94.916 1.00 50.44 140 SER A N 1
ATOM 1071 C CA . SER A 1 140 ? -40.195 23.088 96.048 1.00 50.44 140 SER A CA 1
ATOM 1072 C C . SER A 1 140 ? -39.367 22.955 97.333 1.00 50.44 140 SER A C 1
ATOM 1074 O O . SER A 1 140 ? -38.144 22.836 97.274 1.00 50.44 140 SER A O 1
ATOM 1076 N N . PRO A 1 141 ? -40.018 23.002 98.511 1.00 52.25 141 PRO A N 1
ATOM 1077 C CA . PRO A 1 141 ? -39.695 23.974 99.549 1.00 52.25 141 PRO A CA 1
ATOM 1078 C 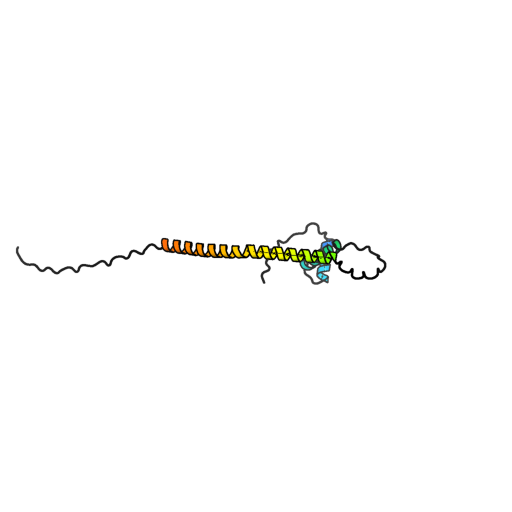C . PRO A 1 141 ? -39.107 23.335 100.818 1.00 52.25 141 PRO A C 1
ATOM 1080 O O . PRO A 1 141 ? -39.012 22.119 100.941 1.00 52.25 141 PRO A O 1
ATOM 1083 N N . GLU A 1 142 ? -38.712 24.220 101.739 1.00 51.22 142 GLU A N 1
ATOM 1084 C CA . GLU A 1 142 ? -38.589 24.081 103.201 1.00 51.22 142 GLU A CA 1
ATOM 1085 C C . GLU A 1 142 ? -38.752 22.675 103.827 1.00 51.22 142 GLU A C 1
ATOM 1087 O O . GLU A 1 142 ? -39.782 22.020 103.686 1.00 51.22 142 GLU A O 1
ATOM 1092 N N . ASP A 1 143 ? -37.815 22.287 104.703 1.00 50.59 143 ASP A N 1
ATOM 1093 C CA . ASP A 1 143 ? -37.959 22.430 106.171 1.00 50.59 143 ASP A CA 1
ATOM 1094 C C . ASP A 1 143 ? -37.161 21.339 106.949 1.00 50.59 143 ASP A C 1
ATOM 1096 O O . ASP A 1 143 ? -37.218 20.155 106.624 1.00 50.59 143 ASP A O 1
ATOM 1100 N N . ARG A 1 144 ? -36.515 21.749 108.059 1.00 49.25 144 ARG A N 1
ATOM 1101 C CA . ARG A 1 144 ? -36.081 20.951 109.248 1.00 49.25 144 ARG A CA 1
ATOM 1102 C C . ARG A 1 144 ? -34.900 19.963 109.132 1.00 49.25 144 ARG A C 1
ATOM 1104 O O . ARG A 1 144 ? -35.088 18.801 108.790 1.00 49.25 144 ARG A O 1
ATOM 1111 N N . GLN A 1 145 ? -33.731 20.321 109.677 1.00 49.75 145 GLN A N 1
ATOM 1112 C CA . GLN A 1 145 ? -33.333 20.238 111.104 1.00 49.75 145 GLN A CA 1
ATOM 1113 C C . GLN A 1 145 ? -31.895 20.730 111.293 1.00 49.75 145 GLN A C 1
ATOM 1115 O O . GLN A 1 145 ? -31.062 20.467 110.399 1.00 49.75 145 GLN A O 1
#

Secondary structure (DSSP, 8-state):
----------------HHHHHHHHHHHHHHT--HHHHHHHHHHHHHHHHHS--PPS----------PPPPHHHHHHHHHHHHHHHHHHHHHHHHHHHHHHHHHHHHHHHHHHHHHHHHHHS-----PPP---PPPP---------

Radius of gyration: 43.43 Å; chains: 1; bounding box: 79×35×145 Å

pLDDT: mean 78.37, std 17.7, range [40.0, 98.38]

Foldseek 3Di:
DDDPPVDPDDDDPDQDPVNVVVLVVVCVVVVHDSVVSVVVVVVVVVCVVPPDPDPDDDDPDPDPDPDPCDVVNVVVVVVVVVVVVVVVVVVVVVVVVVVVVVVVVVVVVVVVVVVVVVVVPDPPDPPPPDPDDDDDDDDDDDDDD

Sequence (145 aa):
MAKDKRTIPWSIKGVSPEAREAARDAVEASGKTMGEWLSEAIQATALAETAPRMPETLPAAPLPAERPIEAAQIAEWQALVERIEAAERRNALMVAPLHEVLTTIARRLESLESRIDKQTAVPAEETPEEDTPEPLEEDSPEDRQ